Protein AF-A0AAU6ZT67-F1 (afdb_monomer)

Mean predicted aligned error: 3.68 Å

Foldseek 3Di:
DDDPCNVLVVCCVVVVQCFDDQDPVGTDGSVRVVVVVVVVVVVCVVVVHDPPDDDD

pLDDT: mean 92.37, std 7.0, range [55.47, 98.38]

Secondary structure (DSSP, 8-state):
---TTHHHHHHHHH-TTSEEEEETTEEEEHHHHHHHHHHHHHHHHHTT--TTPPP-

Sequence (56 aa):
MASVLDPILRHAAEERGRIALRDERGDWTYGDVAGAAEAFGADLQAFGMAPGTHMV

Radius of gyration: 13.08 Å; Cα contacts 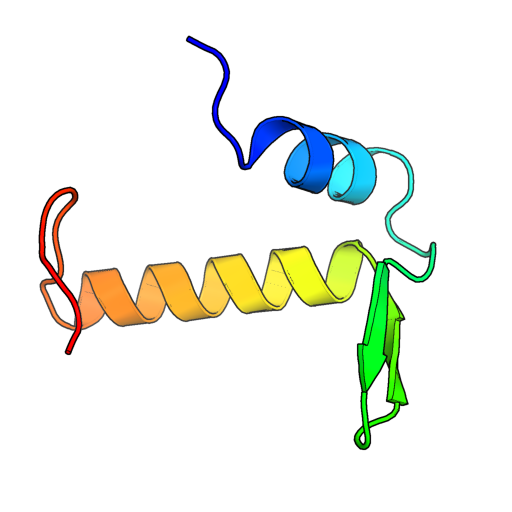(8 Å, |Δi|>4): 38; chains: 1; bounding box: 28×25×32 Å

Structure (mmCIF, N/CA/C/O backbone):
data_AF-A0AAU6ZT67-F1
#
_entry.id   AF-A0AAU6ZT67-F1
#
loop_
_atom_site.group_PDB
_atom_site.id
_atom_site.type_symbol
_atom_site.label_atom_id
_atom_site.label_alt_id
_atom_site.label_comp_id
_atom_site.label_asym_id
_atom_site.label_entity_id
_atom_site.label_seq_id
_atom_site.pdbx_PDB_ins_code
_atom_site.Cartn_x
_atom_site.Cartn_y
_atom_site.Cartn_z
_at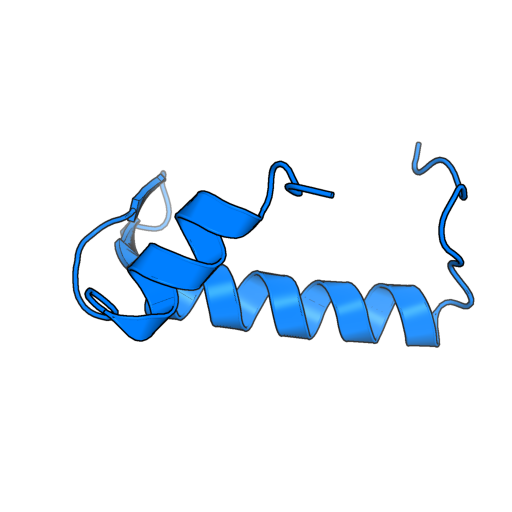om_site.occupancy
_atom_site.B_iso_or_equiv
_atom_site.auth_seq_id
_atom_site.auth_comp_id
_atom_site.auth_asym_id
_atom_site.auth_atom_id
_atom_site.pdbx_PDB_model_num
ATOM 1 N N . MET A 1 1 ? 11.375 16.322 -1.273 1.00 55.47 1 MET A N 1
ATOM 2 C CA . MET A 1 1 ? 10.299 16.406 -2.281 1.00 55.47 1 MET A CA 1
ATOM 3 C C . MET A 1 1 ? 9.171 15.557 -1.742 1.00 55.47 1 MET A C 1
ATOM 5 O O . MET A 1 1 ? 9.445 14.402 -1.450 1.00 55.47 1 MET A O 1
ATOM 9 N N . ALA A 1 2 ? 8.003 16.141 -1.475 1.00 71.38 2 ALA A N 1
ATOM 10 C CA . ALA A 1 2 ? 6.909 15.386 -0.876 1.00 71.38 2 ALA A CA 1
ATOM 11 C C . ALA A 1 2 ? 6.330 14.414 -1.915 1.00 71.38 2 ALA A C 1
ATO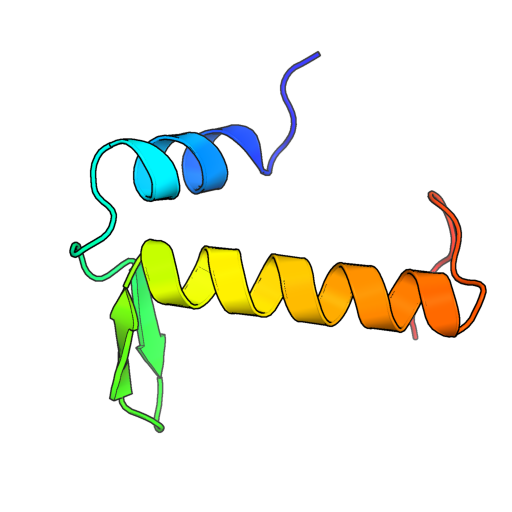M 13 O O . ALA A 1 2 ? 6.038 14.828 -3.039 1.00 71.38 2 ALA A O 1
ATOM 14 N N . SER A 1 3 ? 6.223 13.137 -1.563 1.00 87.19 3 SER A N 1
ATOM 15 C CA . SER A 1 3 ? 5.558 12.123 -2.377 1.00 87.19 3 SER A CA 1
ATOM 16 C C . SER A 1 3 ? 4.063 12.130 -2.082 1.00 87.19 3 SER A C 1
ATOM 18 O O . SER A 1 3 ? 3.633 12.383 -0.957 1.00 87.19 3 SER A O 1
ATOM 20 N N . VAL A 1 4 ? 3.251 11.759 -3.073 1.00 86.56 4 VAL A N 1
ATOM 21 C CA . VAL A 1 4 ? 1.821 11.474 -2.859 1.00 86.56 4 VAL A CA 1
ATOM 22 C C . VAL A 1 4 ? 1.599 10.345 -1.842 1.00 86.56 4 VAL A C 1
ATOM 24 O O . VAL A 1 4 ? 0.518 10.239 -1.271 1.00 86.56 4 VAL A O 1
ATOM 27 N N . LEU A 1 5 ? 2.627 9.528 -1.590 1.00 87.38 5 LEU A N 1
ATOM 28 C CA . LEU A 1 5 ? 2.604 8.445 -0.609 1.00 87.38 5 LEU A CA 1
ATOM 29 C C . LEU A 1 5 ? 2.865 8.921 0.828 1.00 87.38 5 LEU A C 1
ATOM 31 O O . LEU A 1 5 ? 2.529 8.196 1.763 1.00 87.38 5 LEU A O 1
ATOM 35 N N . ASP A 1 6 ? 3.417 10.122 1.031 1.00 89.75 6 ASP A N 1
ATOM 36 C CA . ASP A 1 6 ? 3.837 10.595 2.359 1.00 89.75 6 ASP A CA 1
ATOM 37 C C . ASP A 1 6 ? 2.705 10.579 3.405 1.00 89.75 6 ASP A C 1
ATOM 39 O O . ASP A 1 6 ? 2.947 10.125 4.527 1.00 89.75 6 ASP A O 1
ATOM 43 N N . PRO A 1 7 ? 1.459 11.000 3.093 1.00 90.00 7 PRO A N 1
ATOM 44 C CA . PRO A 1 7 ? 0.366 10.924 4.060 1.00 90.00 7 PRO A CA 1
ATOM 45 C C . PRO A 1 7 ? 0.046 9.483 4.469 1.00 90.00 7 PRO A C 1
ATOM 47 O O . PRO A 1 7 ? -0.176 9.220 5.649 1.00 90.00 7 PRO A O 1
ATOM 50 N N . ILE A 1 8 ? 0.057 8.548 3.513 1.00 88.25 8 ILE A N 1
ATOM 51 C CA . ILE A 1 8 ? -0.259 7.133 3.753 1.00 88.25 8 ILE A CA 1
ATOM 52 C C . ILE A 1 8 ? 0.819 6.506 4.639 1.00 88.25 8 ILE A C 1
ATOM 54 O O . ILE A 1 8 ? 0.489 5.843 5.620 1.00 88.25 8 ILE A O 1
ATOM 58 N N . LEU A 1 9 ? 2.096 6.770 4.342 1.00 91.31 9 LEU A N 1
ATOM 59 C CA . LEU A 1 9 ? 3.223 6.267 5.131 1.00 91.31 9 LEU A CA 1
ATOM 60 C C . LEU A 1 9 ? 3.201 6.807 6.564 1.00 91.31 9 LEU A C 1
ATOM 62 O O . LEU A 1 9 ? 3.408 6.048 7.510 1.00 91.31 9 LEU A O 1
ATOM 66 N N . ARG A 1 10 ? 2.882 8.095 6.745 1.00 94.31 10 ARG A N 1
ATOM 67 C CA . ARG A 1 10 ? 2.728 8.686 8.080 1.00 94.31 10 ARG A CA 1
ATOM 68 C C . ARG A 1 10 ? 1.609 8.007 8.871 1.00 94.31 10 ARG A C 1
ATOM 70 O O . ARG A 1 10 ? 1.840 7.586 9.999 1.00 94.31 10 ARG A O 1
ATOM 77 N N . HIS A 1 11 ? 0.418 7.851 8.290 1.00 94.88 11 HIS A N 1
ATOM 78 C CA . HIS A 1 11 ? -0.698 7.206 8.991 1.00 94.88 11 HIS A CA 1
ATOM 79 C C . HIS A 1 11 ? -0.447 5.713 9.251 1.00 94.88 11 HIS A C 1
ATOM 81 O O . HIS A 1 11 ? -0.861 5.201 10.286 1.00 94.88 11 HIS A O 1
ATOM 87 N N . ALA A 1 12 ? 0.292 5.017 8.385 1.00 93.69 12 ALA A N 1
ATOM 88 C CA . ALA A 1 12 ? 0.716 3.641 8.644 1.00 93.69 12 ALA A CA 1
ATOM 89 C C . ALA A 1 12 ? 1.692 3.522 9.827 1.00 93.69 12 ALA A C 1
ATOM 91 O O . ALA A 1 12 ? 1.662 2.512 10.537 1.00 93.69 12 ALA A O 1
ATOM 92 N N . ALA A 1 13 ? 2.523 4.544 10.059 1.00 94.56 13 ALA A N 1
ATOM 93 C CA . ALA A 1 13 ? 3.449 4.601 11.187 1.00 94.56 13 ALA A CA 1
ATOM 94 C C . ALA A 1 13 ? 2.764 5.023 12.500 1.00 94.56 13 ALA A C 1
ATOM 96 O O . ALA A 1 13 ? 3.016 4.427 13.545 1.00 94.56 13 ALA A O 1
ATOM 97 N N . GLU A 1 14 ? 1.894 6.033 12.452 1.00 96.94 14 GLU A N 1
ATOM 98 C CA . GLU A 1 14 ? 1.312 6.671 13.644 1.00 96.94 14 GLU A CA 1
ATOM 99 C C . GLU A 1 14 ? -0.048 6.078 14.046 1.00 96.94 14 GLU A C 1
ATOM 101 O O . GLU A 1 14 ? -0.402 6.048 15.222 1.00 96.94 14 GLU A O 1
ATOM 106 N N . GLU A 1 15 ? -0.816 5.576 13.079 1.00 96.44 15 GLU A N 1
ATOM 107 C CA . GLU A 1 15 ? -2.218 5.174 13.240 1.00 96.44 15 GLU A CA 1
ATOM 108 C C . GLU A 1 15 ? -2.483 3.792 12.624 1.00 96.44 15 GLU A C 1
ATOM 110 O O . GLU A 1 15 ? -3.534 3.544 12.031 1.00 96.44 15 GLU A O 1
ATOM 115 N N . ARG A 1 16 ? -1.529 2.863 12.781 1.00 95.19 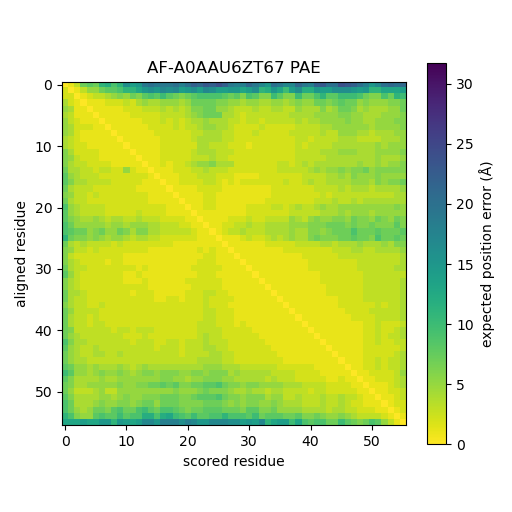16 ARG A N 1
ATOM 116 C CA . ARG A 1 16 ? -1.512 1.554 12.103 1.00 95.19 16 ARG A CA 1
ATOM 117 C C . ARG A 1 16 ? -2.843 0.792 12.143 1.00 95.19 16 ARG A C 1
ATOM 119 O O . ARG A 1 16 ? -3.207 0.184 11.146 1.00 95.19 16 ARG A O 1
ATOM 126 N N . GLY A 1 17 ? -3.554 0.811 13.273 1.00 96.69 17 GLY A N 1
ATOM 127 C CA . GLY A 1 17 ? -4.821 0.088 13.464 1.00 96.69 17 GLY A CA 1
ATOM 128 C C . GLY A 1 17 ? -6.081 0.833 13.005 1.00 96.69 17 GLY A C 1
ATOM 129 O O . GLY A 1 17 ? -7.181 0.302 13.136 1.00 96.69 17 GLY A O 1
ATOM 130 N N . ARG A 1 18 ? -5.961 2.068 12.506 1.00 97.56 18 ARG A N 1
ATOM 131 C CA . ARG A 1 18 ? -7.104 2.850 12.025 1.00 97.56 18 ARG A CA 1
ATOM 132 C C . ARG A 1 18 ? -7.502 2.395 10.623 1.00 97.56 18 ARG A C 1
ATOM 134 O O . ARG A 1 18 ? -6.642 2.165 9.777 1.00 97.56 18 ARG A O 1
ATOM 141 N N . ILE A 1 19 ? -8.808 2.305 10.378 1.00 97.62 19 ILE A N 1
ATOM 142 C CA . ILE A 1 19 ? -9.370 1.951 9.068 1.00 97.62 19 ILE A CA 1
ATOM 143 C C . ILE A 1 19 ? -9.001 3.030 8.040 1.00 97.62 19 ILE A C 1
ATOM 145 O O . ILE A 1 19 ? -9.279 4.213 8.256 1.00 97.62 19 ILE A O 1
ATOM 149 N N . ALA A 1 20 ? -8.401 2.603 6.931 1.00 96.19 20 ALA A N 1
ATOM 150 C CA . ALA A 1 20 ? -8.005 3.431 5.794 1.00 96.19 20 ALA A CA 1
ATOM 151 C C . ALA A 1 20 ? -8.965 3.280 4.603 1.00 96.19 20 ALA A C 1
ATOM 153 O O . ALA A 1 20 ? -9.266 4.259 3.923 1.00 96.19 20 ALA A O 1
ATOM 154 N N . LEU A 1 21 ? -9.460 2.063 4.364 1.00 95.44 21 LEU A N 1
ATOM 155 C CA . LEU A 1 21 ? -10.309 1.705 3.227 1.00 95.44 21 LEU A CA 1
ATOM 156 C C . LEU A 1 21 ? -11.359 0.675 3.663 1.00 95.44 21 LEU A C 1
ATOM 158 O O . LEU A 1 21 ? -11.112 -0.126 4.562 1.00 95.44 21 LEU A O 1
ATOM 162 N N . ARG A 1 22 ? -12.521 0.693 3.004 1.00 97.81 22 ARG A N 1
ATOM 163 C CA . ARG A 1 22 ? -13.522 -0.377 3.062 1.00 97.81 22 ARG A CA 1
ATOM 164 C C . ARG A 1 22 ? -13.849 -0.833 1.646 1.00 97.81 22 ARG A C 1
ATOM 166 O O . ARG A 1 22 ? -14.134 0.019 0.805 1.00 97.81 22 ARG A O 1
ATOM 173 N N . ASP A 1 23 ? -13.820 -2.136 1.404 1.00 95.62 23 ASP A N 1
ATOM 174 C CA . ASP A 1 23 ? -14.177 -2.764 0.126 1.00 95.62 23 ASP A CA 1
ATOM 175 C C . ASP A 1 23 ? -15.116 -3.969 0.349 1.00 95.62 23 ASP A C 1
ATOM 177 O O . ASP A 1 23 ? -15.557 -4.225 1.473 1.00 95.62 23 ASP A O 1
ATOM 181 N N . GLU A 1 24 ? -15.459 -4.721 -0.704 1.00 97.00 24 GLU A N 1
ATOM 182 C CA . GLU A 1 24 ? -16.291 -5.928 -0.567 1.00 97.00 24 GLU A CA 1
ATOM 183 C C . GLU A 1 24 ? -15.645 -7.064 0.251 1.00 97.00 24 GLU A C 1
ATOM 185 O O . GLU A 1 24 ? -16.333 -8.009 0.642 1.00 97.00 24 GLU A O 1
ATOM 190 N N . ARG A 1 25 ? -14.334 -6.995 0.506 1.00 92.31 25 ARG A N 1
ATOM 191 C CA . ARG A 1 25 ? -13.559 -7.985 1.268 1.00 92.31 25 ARG A CA 1
ATOM 192 C C . ARG A 1 25 ? -13.458 -7.603 2.746 1.00 92.31 25 ARG A C 1
ATOM 194 O O . ARG A 1 25 ? -13.182 -8.479 3.564 1.00 92.31 25 ARG A O 1
ATOM 201 N N . GLY A 1 26 ? -13.724 -6.342 3.089 1.00 96.50 26 GLY A N 1
ATOM 202 C CA . GLY A 1 26 ? -13.888 -5.860 4.455 1.00 96.50 26 GLY A CA 1
ATOM 203 C C . GLY A 1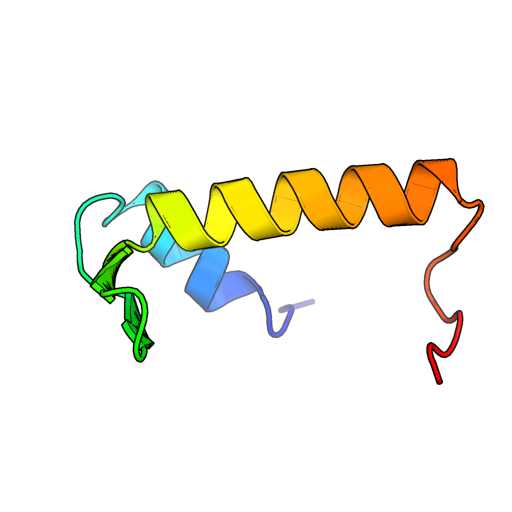 26 ? -13.201 -4.523 4.727 1.00 96.50 26 GLY A C 1
ATOM 204 O O . GLY A 1 26 ? -12.974 -3.703 3.836 1.00 96.50 26 GLY A O 1
ATOM 205 N N . ASP A 1 27 ? -12.885 -4.305 6.002 1.00 98.38 27 ASP A N 1
ATOM 206 C CA . ASP A 1 27 ? -12.178 -3.119 6.475 1.00 98.38 27 ASP A CA 1
ATOM 207 C C . ASP A 1 27 ? -10.661 -3.357 6.404 1.00 98.38 27 ASP A C 1
ATOM 209 O O . ASP A 1 27 ? -10.153 -4.337 6.947 1.00 98.38 27 ASP A O 1
ATOM 213 N N . TRP A 1 28 ? -9.937 -2.430 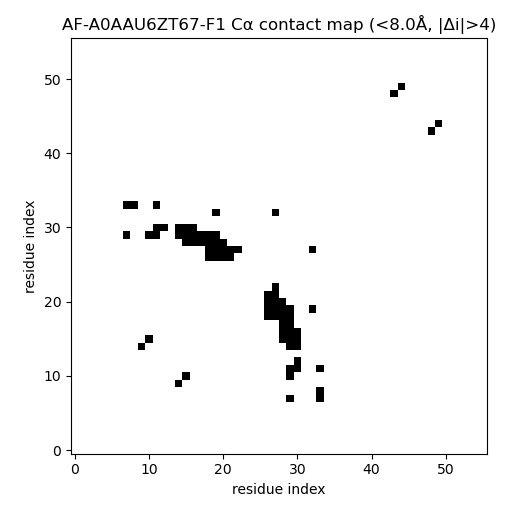5.780 1.00 97.44 28 TRP A N 1
ATOM 214 C CA . TRP A 1 28 ? -8.477 -2.427 5.707 1.00 97.44 28 TRP A CA 1
ATOM 215 C C . TRP A 1 28 ? -7.915 -1.322 6.591 1.00 97.44 28 TRP A C 1
ATOM 217 O O . TRP A 1 28 ? -8.302 -0.154 6.465 1.00 97.44 28 TRP A O 1
ATOM 227 N N . THR A 1 29 ? -6.971 -1.660 7.466 1.00 97.75 29 THR A N 1
ATOM 228 C CA . THR A 1 29 ? -6.257 -0.663 8.269 1.00 97.75 29 THR A CA 1
ATOM 229 C C . THR A 1 29 ? -5.116 -0.021 7.482 1.00 97.75 29 THR A C 1
ATOM 231 O O . THR A 1 29 ? -4.651 -0.564 6.478 1.00 97.75 29 THR A O 1
ATOM 234 N N . TYR A 1 30 ? -4.612 1.127 7.942 1.00 97.06 30 TYR A N 1
ATOM 235 C CA . TYR A 1 30 ? -3.399 1.717 7.363 1.00 97.06 30 TYR A CA 1
ATOM 236 C C . TYR A 1 30 ? -2.203 0.753 7.402 1.00 97.06 30 TYR A C 1
ATOM 238 O O . TYR A 1 30 ? -1.378 0.767 6.489 1.00 97.06 30 TYR A O 1
ATOM 246 N N . GLY A 1 31 ? -2.119 -0.110 8.422 1.00 95.69 31 GLY A N 1
ATOM 247 C CA . GLY A 1 31 ? -1.109 -1.163 8.500 1.00 95.69 31 GLY A CA 1
ATOM 248 C C . GLY A 1 31 ? -1.243 -2.223 7.409 1.00 95.69 31 GLY A C 1
ATOM 249 O O . GLY A 1 31 ? -0.227 -2.634 6.846 1.00 95.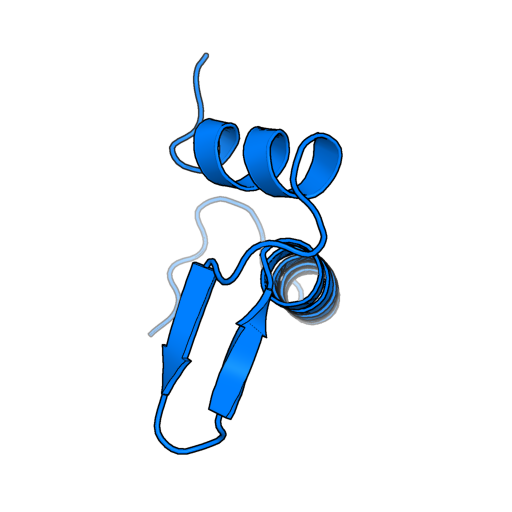69 31 GLY A O 1
ATOM 250 N N . ASP A 1 32 ? -2.473 -2.631 7.096 1.00 95.94 32 ASP A N 1
ATOM 251 C CA . ASP A 1 32 ? -2.752 -3.624 6.053 1.00 95.94 32 ASP A CA 1
ATOM 252 C C . ASP A 1 32 ? -2.442 -3.061 4.665 1.00 95.94 32 ASP A C 1
ATOM 254 O O . ASP A 1 32 ? -1.764 -3.707 3.867 1.00 95.94 32 ASP A O 1
ATOM 258 N N . VAL A 1 33 ? -2.874 -1.823 4.396 1.00 95.00 33 VAL A N 1
ATOM 259 C CA . VAL A 1 33 ? -2.610 -1.136 3.123 1.00 95.00 33 VAL A CA 1
ATOM 260 C C . VAL A 1 33 ? -1.109 -0.963 2.895 1.00 95.00 33 VAL A C 1
ATOM 262 O O . VAL A 1 33 ? -0.623 -1.260 1.806 1.00 95.00 33 VAL A O 1
ATOM 265 N N . ALA A 1 34 ? -0.361 -0.524 3.913 1.00 93.69 34 ALA A N 1
ATOM 266 C CA . ALA A 1 34 ? 1.087 -0.368 3.804 1.00 93.69 34 ALA A CA 1
ATOM 267 C C . ALA A 1 34 ? 1.789 -1.706 3.534 1.00 93.69 34 ALA A C 1
ATOM 269 O O . ALA A 1 34 ? 2.602 -1.790 2.618 1.00 93.69 34 ALA A O 1
ATOM 270 N N . GLY A 1 35 ? 1.425 -2.766 4.266 1.00 93.94 35 GLY A N 1
ATOM 271 C CA . GLY A 1 35 ? 2.001 -4.095 4.052 1.00 93.94 35 GLY A CA 1
ATOM 272 C C . GLY A 1 35 ? 1.696 -4.660 2.662 1.00 93.94 35 GLY A C 1
ATOM 273 O O . GLY A 1 35 ? 2.582 -5.204 2.005 1.00 93.94 35 GLY A O 1
ATOM 274 N N . ALA A 1 36 ? 0.466 -4.486 2.174 1.00 94.69 36 ALA A N 1
ATOM 275 C CA . ALA A 1 36 ? 0.092 -4.908 0.828 1.00 94.69 36 ALA A CA 1
ATOM 276 C C . ALA A 1 36 ? 0.829 -4.110 -0.261 1.00 94.69 36 ALA A C 1
ATOM 27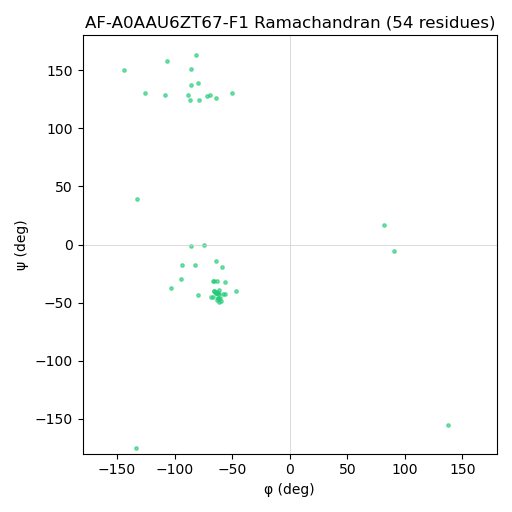8 O O . ALA A 1 36 ? 1.276 -4.693 -1.247 1.00 94.69 36 ALA A O 1
ATOM 279 N N . ALA A 1 37 ? 0.996 -2.797 -0.076 1.00 93.94 37 ALA A N 1
ATOM 280 C CA . ALA A 1 37 ? 1.738 -1.949 -1.006 1.00 93.94 37 ALA A CA 1
ATOM 281 C C . ALA A 1 37 ? 3.234 -2.304 -1.055 1.00 93.94 37 ALA A C 1
ATOM 283 O O . ALA A 1 37 ? 3.813 -2.336 -2.140 1.00 93.94 37 ALA A O 1
ATOM 284 N N . GLU A 1 38 ? 3.854 -2.604 0.090 1.00 93.31 38 G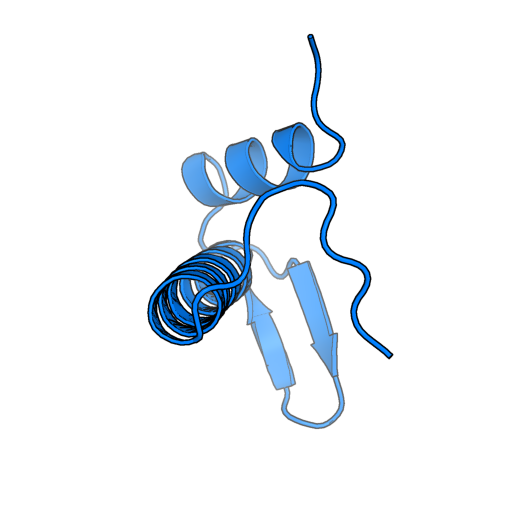LU A N 1
ATOM 285 C CA . GLU A 1 38 ? 5.245 -3.071 0.162 1.00 93.31 38 GLU A CA 1
ATOM 286 C C . GLU A 1 38 ? 5.429 -4.411 -0.554 1.00 93.31 38 GLU A C 1
ATOM 288 O O . GLU A 1 38 ? 6.336 -4.543 -1.377 1.00 93.31 38 GLU A O 1
ATOM 293 N N . ALA A 1 39 ? 4.543 -5.380 -0.294 1.00 96.12 39 ALA A N 1
ATOM 294 C CA . ALA A 1 39 ? 4.575 -6.682 -0.954 1.00 96.12 39 ALA A CA 1
ATOM 295 C C . ALA A 1 39 ? 4.423 -6.542 -2.476 1.00 96.12 39 ALA A C 1
ATOM 297 O O . ALA A 1 39 ? 5.247 -7.049 -3.233 1.00 96.12 39 ALA A O 1
ATOM 298 N N . PHE A 1 40 ? 3.431 -5.770 -2.924 1.00 94.50 40 PHE A N 1
ATOM 299 C CA . PHE A 1 40 ? 3.219 -5.517 -4.346 1.00 94.50 40 PHE A CA 1
ATOM 300 C C . PHE A 1 40 ? 4.417 -4.805 -4.988 1.00 94.50 40 PHE A C 1
ATOM 302 O O . PHE A 1 40 ? 4.860 -5.186 -6.067 1.00 94.50 40 PHE A O 1
ATOM 309 N N . GLY A 1 41 ? 4.995 -3.804 -4.318 1.00 92.44 41 GLY A N 1
ATOM 310 C CA . GLY A 1 41 ? 6.192 -3.112 -4.796 1.00 92.44 41 GLY A CA 1
ATOM 311 C C . GLY A 1 41 ? 7.405 -4.037 -4.943 1.00 92.44 41 GLY A C 1
ATOM 312 O O . GLY A 1 41 ? 8.143 -3.915 -5.923 1.00 92.44 41 GLY A O 1
ATOM 313 N N . ALA A 1 42 ? 7.596 -4.975 -4.011 1.00 94.06 42 ALA A N 1
ATOM 314 C CA . ALA A 1 42 ? 8.642 -5.991 -4.100 1.00 94.06 42 ALA A CA 1
ATOM 315 C C . ALA A 1 42 ? 8.422 -6.928 -5.299 1.00 94.06 42 ALA A C 1
ATOM 317 O O . ALA A 1 42 ? 9.369 -7.202 -6.040 1.00 94.06 42 ALA A O 1
ATOM 318 N N . ASP A 1 43 ? 7.177 -7.343 -5.544 1.00 95.75 43 ASP A N 1
ATOM 319 C CA . ASP A 1 43 ? 6.829 -8.164 -6.704 1.00 95.75 43 ASP A CA 1
ATOM 320 C C . ASP A 1 43 ? 7.112 -7.420 -8.017 1.00 95.75 43 ASP A C 1
ATOM 322 O O . ASP A 1 43 ? 7.758 -7.970 -8.908 1.00 95.75 43 ASP A O 1
ATOM 326 N N . LEU A 1 44 ? 6.720 -6.145 -8.136 1.00 94.06 44 LEU A N 1
ATOM 327 C CA . LEU A 1 44 ? 7.013 -5.336 -9.327 1.00 94.06 44 LEU A CA 1
ATOM 328 C C . LEU A 1 44 ? 8.522 -5.245 -9.598 1.00 94.06 44 LEU A C 1
ATOM 330 O O . LEU A 1 44 ? 8.956 -5.402 -10.740 1.00 94.06 44 LEU A O 1
ATOM 334 N N . GLN A 1 45 ? 9.333 -5.044 -8.557 1.00 93.00 45 GLN A N 1
ATOM 335 C CA . GLN A 1 45 ? 10.791 -5.038 -8.698 1.00 93.00 45 GLN A CA 1
ATOM 336 C C . GLN A 1 45 ? 11.324 -6.403 -9.147 1.00 93.00 45 GLN A C 1
ATOM 338 O O . GLN A 1 45 ? 12.183 -6.458 -10.028 1.00 93.00 45 GLN A O 1
ATOM 343 N N . ALA A 1 46 ? 10.795 -7.500 -8.600 1.00 95.38 46 ALA A N 1
ATOM 344 C CA . ALA A 1 46 ? 11.159 -8.855 -9.012 1.00 95.38 46 ALA A CA 1
ATOM 345 C C . ALA A 1 46 ? 10.778 -9.145 -10.477 1.00 95.38 46 ALA A C 1
ATOM 347 O O . ALA A 1 46 ? 11.507 -9.850 -11.175 1.00 95.38 46 ALA A O 1
ATOM 348 N N . PHE A 1 47 ? 9.695 -8.541 -10.974 1.00 94.38 47 PHE A N 1
ATOM 349 C CA . PHE A 1 47 ? 9.310 -8.557 -12.390 1.00 94.38 47 PHE A CA 1
ATOM 350 C C . PHE A 1 47 ? 10.168 -7.643 -13.286 1.00 94.38 47 PHE A C 1
ATOM 352 O O . PHE A 1 47 ? 9.955 -7.599 -14.497 1.00 94.38 47 PHE A O 1
ATOM 359 N N . GLY A 1 48 ? 11.154 -6.933 -12.729 1.00 95.19 48 GLY A N 1
ATOM 360 C CA . GLY A 1 48 ? 12.049 -6.045 -13.474 1.00 95.19 48 GLY A CA 1
ATOM 361 C C . GLY A 1 48 ? 11.462 -4.660 -13.749 1.00 95.19 48 GLY A C 1
ATOM 362 O O . GLY A 1 48 ? 11.966 -3.938 -14.610 1.00 95.19 48 GLY A O 1
ATOM 363 N N . MET A 1 49 ? 10.400 -4.274 -13.038 1.00 94.62 49 MET A N 1
ATOM 364 C CA . MET A 1 49 ? 9.762 -2.975 -13.203 1.00 94.62 49 MET A CA 1
ATOM 365 C C . MET A 1 49 ? 10.566 -1.884 -12.484 1.00 94.62 49 MET A C 1
ATOM 367 O O . MET A 1 49 ? 10.826 -1.964 -11.284 1.00 94.62 49 MET A O 1
ATOM 371 N N . ALA A 1 50 ? 10.962 -0.848 -13.226 1.00 90.75 50 ALA A N 1
ATOM 372 C CA . ALA A 1 50 ? 11.734 0.279 -12.706 1.00 90.75 50 ALA A CA 1
ATOM 373 C C . ALA A 1 50 ? 10.867 1.545 -12.570 1.00 90.75 50 ALA A C 1
ATOM 375 O O . ALA A 1 50 ? 9.865 1.678 -13.283 1.00 90.75 50 ALA A O 1
ATOM 376 N N . PRO A 1 51 ? 11.252 2.516 -11.720 1.00 88.19 51 PRO A N 1
ATOM 377 C CA . PRO A 1 51 ? 10.601 3.823 -11.685 1.00 88.19 51 PRO A CA 1
ATOM 378 C C . PRO A 1 51 ? 10.489 4.442 -13.086 1.00 88.19 51 PRO A C 1
ATOM 380 O O . PRO A 1 51 ? 11.465 4.485 -13.832 1.00 88.19 51 PRO A O 1
ATOM 383 N N . GLY A 1 52 ? 9.291 4.910 -13.444 1.00 89.25 52 GLY A N 1
ATOM 384 C CA . GLY A 1 52 ? 8.988 5.439 -14.781 1.00 89.25 52 GLY A CA 1
ATOM 385 C C . GLY A 1 52 ? 8.463 4.401 -15.779 1.00 89.25 52 GLY A C 1
ATOM 386 O O . GLY A 1 52 ? 8.044 4.778 -16.870 1.00 89.25 52 GLY A O 1
ATOM 387 N N . THR A 1 53 ? 8.426 3.116 -15.416 1.00 91.81 53 THR A N 1
ATOM 388 C CA . THR A 1 53 ? 7.731 2.095 -16.213 1.00 91.81 53 THR A CA 1
ATOM 389 C C . THR A 1 53 ? 6.223 2.322 -16.132 1.00 91.81 53 THR A C 1
ATOM 391 O O . THR A 1 53 ? 5.668 2.442 -15.041 1.00 91.81 53 THR A O 1
ATOM 394 N N . HIS A 1 54 ? 5.555 2.372 -17.282 1.00 89.62 54 HIS A N 1
ATOM 395 C CA . HIS A 1 54 ? 4.099 2.446 -17.348 1.00 89.62 54 HIS A CA 1
ATOM 396 C C . HIS A 1 54 ? 3.501 1.038 -17.298 1.00 89.62 54 HIS A C 1
ATOM 398 O O . HIS A 1 54 ? 3.836 0.190 -18.124 1.00 89.62 54 HIS A O 1
ATOM 404 N N . MET A 1 55 ? 2.604 0.813 -16.341 1.00 84.88 55 MET A N 1
ATOM 405 C CA . MET A 1 55 ? 1.759 -0.380 -16.285 1.00 84.88 55 MET A CA 1
ATOM 406 C C . MET A 1 55 ? 0.509 -0.147 -17.143 1.00 84.88 55 MET A C 1
ATOM 408 O O . MET A 1 55 ? -0.058 0.948 -17.099 1.00 84.88 55 MET A O 1
ATOM 412 N N . VAL A 1 56 ? 0.112 -1.152 -17.929 1.00 75.81 56 VAL A N 1
ATOM 413 C CA . VAL A 1 56 ? -1.111 -1.167 -18.755 1.00 75.81 56 VAL A CA 1
ATOM 414 C C . VAL A 1 56 ? -2.143 -2.127 -18.194 1.00 75.81 56 VAL A C 1
ATOM 416 O O . VAL A 1 56 ? -1.725 -3.172 -17.647 1.00 75.81 56 VAL A O 1
#

Solvent-accessible surface area (backbone atoms only — not comparable to full-atom values): 3461 Å² total; per-residue (Å²): 131,92,55,94,56,50,67,57,55,49,39,28,72,77,39,31,86,42,77,68,50,75,58,99,90,44,81,35,24,24,38,53,53,49,53,52,51,51,52,51,52,51,50,40,46,74,74,68,55,51,95,88,65,82,86,131

Nearest PDB structures (foldseek):
  4dg8-assembly1_A  TM=7.638E-01  e=1.119E+00  Pseudomonas aeruginosa PAO1
  8glc-assembly2_A  TM=9.298E-01  e=3.389E+00  Actinoplanes